Protein AF-A0A432ULZ8-F1 (afdb_monomer_lite)

Foldseek 3Di:
DDPVCLVVQVVLLCVLCVVLVHDQDPVNSVVLCVLCVVDDPVLQNQQLVVQCPDPPRNNDRDDSVSSVVSSVVVQPPVNVVVVVVVVVVVVLVVVCVVPVHDDDDDPDDDDDDDDD

Secondary structure (DSSP, 8-state):
--GGGHHHHHHHHHHHHHHTT----HHHHHHHHHHTTTS-HHHHHHHHHHHHT-TTTTTSPPPHHHHHHHHHHTS-HHHHHHHHHHHHHHHHHHHHHHHS----------------

Sequence (116 aa):
MQKTDVKAFSELLTRVGKLYKRSVDTDIIGMYFRSLSSLSFEEVEKAIDSHMADTDKGQYFPKPADIMRNAQRGKSPIQIQNEQVAHTWLSKKMEEHRTGIPAYSATQINQSGATL

pLDDT: mean 79.57, std 21.4, range [32.62, 98.25]

Structure (mmCIF, N/CA/C/O backbone)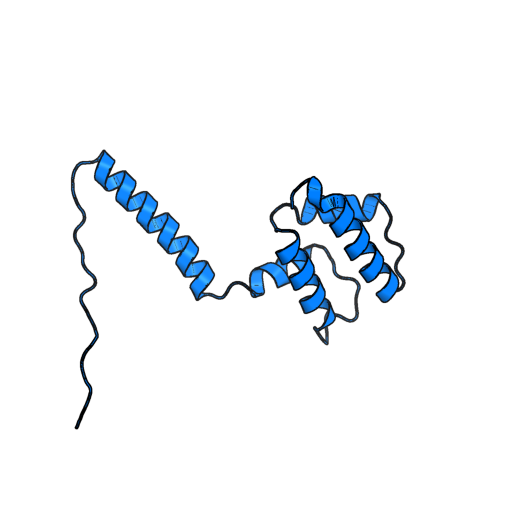:
data_AF-A0A432ULZ8-F1
#
_entry.id   AF-A0A432ULZ8-F1
#
loop_
_atom_site.group_PDB
_atom_site.id
_atom_site.type_symbol
_atom_site.label_atom_id
_atom_site.label_alt_id
_atom_site.label_comp_id
_atom_site.label_asym_id
_atom_site.label_entity_id
_atom_site.label_seq_id
_atom_site.pdbx_PDB_ins_code
_atom_site.Cartn_x
_atom_site.Cartn_y
_atom_site.Cartn_z
_atom_site.occupancy
_atom_site.B_iso_or_equiv
_atom_site.auth_seq_id
_atom_site.auth_comp_id
_atom_site.auth_asym_id
_atom_site.auth_atom_id
_atom_site.pdbx_PDB_model_num
ATOM 1 N N . MET A 1 1 ? -9.131 -1.438 4.359 1.00 93.00 1 MET A N 1
ATOM 2 C CA . MET A 1 1 ? -9.206 -0.087 3.772 1.00 93.00 1 MET A CA 1
ATOM 3 C C . MET A 1 1 ? -10.654 0.188 3.440 1.00 93.00 1 MET A C 1
ATOM 5 O O . MET A 1 1 ? -11.361 -0.739 3.048 1.00 93.00 1 MET A O 1
ATOM 9 N N . GLN A 1 2 ? -11.098 1.430 3.600 1.00 92.94 2 GLN A N 1
ATOM 10 C CA . GLN A 1 2 ? -12.468 1.844 3.318 1.00 92.94 2 GLN A CA 1
ATOM 11 C C . GLN A 1 2 ? -12.605 2.348 1.884 1.00 92.94 2 GLN A C 1
ATOM 13 O O . GLN A 1 2 ? -11.644 2.810 1.279 1.00 92.94 2 GLN A O 1
ATOM 18 N N . LYS A 1 3 ? -13.823 2.316 1.327 1.00 93.06 3 LYS A N 1
ATOM 19 C CA . LYS A 1 3 ? -14.090 2.804 -0.043 1.00 93.06 3 LYS A CA 1
ATOM 20 C C . LYS A 1 3 ? -13.639 4.254 -0.269 1.00 93.06 3 LYS A C 1
ATOM 22 O O . LYS A 1 3 ? -13.261 4.604 -1.382 1.00 93.06 3 LYS A O 1
ATOM 27 N N . THR A 1 4 ? -13.659 5.079 0.775 1.00 96.50 4 THR A N 1
ATOM 28 C CA . THR A 1 4 ? -13.163 6.464 0.760 1.00 96.50 4 THR A CA 1
ATOM 29 C C . THR A 1 4 ? -11.665 6.560 0.467 1.00 96.50 4 THR A C 1
ATOM 31 O O . THR A 1 4 ? -11.217 7.559 -0.087 1.00 96.50 4 THR A O 1
ATOM 34 N N . ASP A 1 5 ? -1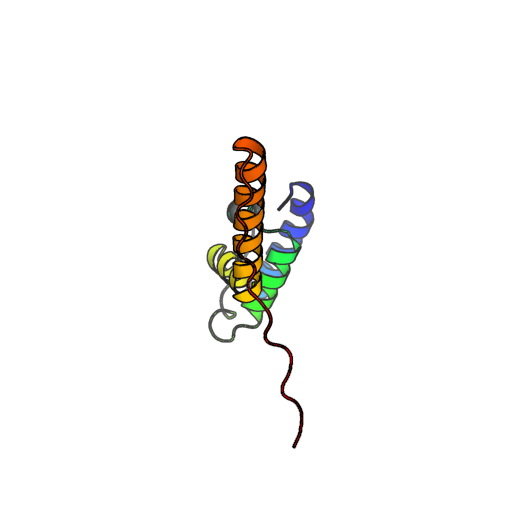0.904 5.505 0.758 1.00 97.56 5 ASP A N 1
ATOM 35 C CA . ASP A 1 5 ? -9.446 5.480 0.632 1.00 97.56 5 ASP A CA 1
ATOM 36 C C . ASP A 1 5 ? -8.990 5.161 -0.800 1.00 97.56 5 ASP A C 1
ATOM 38 O O . ASP A 1 5 ? -7.817 5.320 -1.123 1.00 97.56 5 ASP A O 1
ATOM 42 N N . VAL A 1 6 ? -9.900 4.731 -1.687 1.00 96.56 6 VAL A N 1
ATOM 43 C CA . VAL A 1 6 ? -9.569 4.264 -3.048 1.00 96.56 6 VAL A CA 1
ATOM 44 C C . VAL A 1 6 ? -8.772 5.304 -3.832 1.00 96.56 6 VAL A C 1
ATOM 46 O O . VAL A 1 6 ? -7.799 4.947 -4.497 1.00 96.56 6 VAL A O 1
ATOM 49 N N . LYS A 1 7 ? -9.138 6.589 -3.745 1.00 97.56 7 LYS A N 1
ATOM 50 C CA . LYS A 1 7 ? -8.425 7.665 -4.450 1.00 97.56 7 LYS A CA 1
ATOM 51 C C . LYS A 1 7 ? -6.989 7.810 -3.938 1.00 97.56 7 LYS A C 1
ATOM 53 O O . LYS A 1 7 ? -6.057 7.767 -4.737 1.00 97.56 7 LYS A O 1
ATOM 58 N N . ALA A 1 8 ? -6.817 7.925 -2.621 1.00 97.81 8 ALA A N 1
ATOM 59 C CA . ALA A 1 8 ? -5.503 8.070 -1.994 1.00 97.81 8 ALA A CA 1
ATOM 60 C C . ALA A 1 8 ? -4.613 6.842 -2.252 1.00 97.81 8 ALA A C 1
ATOM 62 O O . ALA A 1 8 ? -3.448 6.977 -2.627 1.00 97.81 8 ALA A O 1
ATOM 63 N N . PHE A 1 9 ? -5.191 5.643 -2.158 1.00 98.06 9 PHE A N 1
ATOM 64 C CA . PHE A 1 9 ? -4.517 4.388 -2.468 1.00 98.06 9 PHE A CA 1
ATOM 65 C C . PHE A 1 9 ? -4.063 4.305 -3.931 1.00 98.06 9 PHE A C 1
ATOM 67 O O . PHE A 1 9 ? -2.920 3.937 -4.204 1.00 98.06 9 PHE A O 1
ATOM 74 N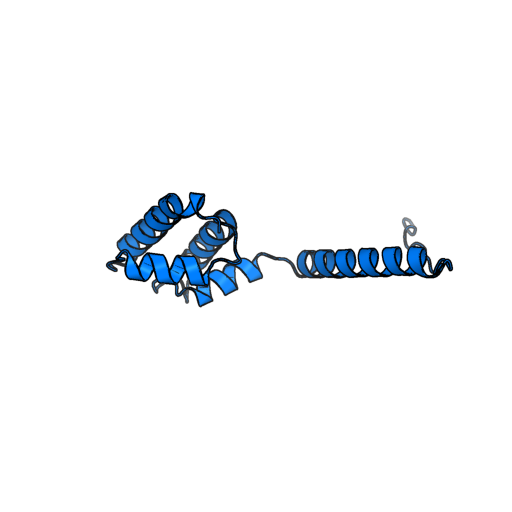 N . SER A 1 10 ? -4.926 4.688 -4.874 1.00 98.00 10 SER A N 1
ATOM 75 C CA . SER A 1 10 ? -4.602 4.691 -6.308 1.00 98.00 10 SER A CA 1
ATOM 76 C C . SER A 1 10 ? -3.430 5.622 -6.616 1.00 98.00 10 SER A C 1
ATOM 78 O O . SER A 1 10 ? -2.514 5.258 -7.356 1.00 98.00 10 SER A O 1
ATOM 80 N N . GLU A 1 11 ? -3.428 6.815 -6.018 1.00 98.25 11 GLU A N 1
ATOM 81 C CA . GLU A 1 11 ? -2.344 7.786 -6.164 1.00 98.25 11 GLU A CA 1
ATOM 82 C C . GLU A 1 11 ? -1.033 7.264 -5.570 1.00 98.25 11 GLU A C 1
ATOM 84 O O . GLU A 1 11 ? 0.010 7.368 -6.218 1.00 98.25 11 GLU A O 1
ATOM 89 N N . LEU A 1 12 ? -1.083 6.665 -4.377 1.00 98.06 12 LEU A N 1
ATOM 90 C CA . LEU A 1 12 ? 0.075 6.050 -3.732 1.00 98.06 12 LEU A CA 1
ATOM 91 C C . LEU A 1 12 ? 0.676 4.950 -4.611 1.00 98.06 12 LEU A C 1
ATOM 93 O O . LEU A 1 12 ? 1.851 5.029 -4.970 1.00 98.06 12 LEU A O 1
ATOM 97 N N . LEU A 1 13 ? -0.127 3.968 -5.028 1.00 98.00 13 LEU A N 1
ATOM 98 C CA . LEU A 1 13 ? 0.366 2.840 -5.820 1.00 98.00 13 LEU A CA 1
ATOM 99 C C . LEU A 1 13 ? 0.905 3.292 -7.184 1.00 98.00 13 LEU A C 1
ATOM 101 O O . LEU A 1 13 ? 1.909 2.763 -7.656 1.00 98.00 13 LEU A O 1
ATOM 105 N N . THR A 1 14 ? 0.304 4.324 -7.783 1.00 98.12 14 THR A N 1
ATOM 106 C CA . THR A 1 14 ? 0.808 4.939 -9.020 1.00 98.12 14 THR A CA 1
ATOM 107 C C . THR A 1 14 ? 2.164 5.618 -8.808 1.00 98.12 14 THR A C 1
ATOM 109 O O . THR A 1 14 ? 3.058 5.472 -9.644 1.00 98.12 14 THR A O 1
ATOM 112 N N . ARG A 1 15 ? 2.358 6.354 -7.701 1.00 97.50 15 ARG A N 1
ATOM 113 C CA . ARG A 1 15 ? 3.658 6.967 -7.364 1.00 97.50 15 ARG A CA 1
ATOM 114 C C . ARG A 1 15 ? 4.739 5.907 -7.167 1.00 97.50 15 ARG A C 1
ATOM 116 O O . ARG A 1 15 ? 5.822 6.041 -7.733 1.00 97.50 15 ARG A O 1
ATOM 123 N N . VAL A 1 16 ? 4.423 4.836 -6.442 1.00 97.38 16 VAL A N 1
ATOM 124 C CA . VAL A 1 16 ? 5.325 3.689 -6.264 1.00 97.38 16 VAL A CA 1
ATOM 125 C C . VAL A 1 16 ? 5.621 3.049 -7.624 1.00 97.38 16 VAL A C 1
ATOM 127 O O . VAL A 1 16 ? 6.776 2.824 -7.964 1.00 97.38 16 VAL A O 1
ATOM 130 N N . GLY A 1 17 ? 4.608 2.846 -8.470 1.00 97.44 17 GLY A N 1
ATOM 131 C CA . GLY A 1 17 ? 4.774 2.308 -9.823 1.00 97.44 17 GLY A CA 1
ATOM 132 C C . GLY A 1 17 ? 5.775 3.105 -10.655 1.00 97.44 17 GLY A C 1
ATOM 133 O O . GLY A 1 17 ? 6.695 2.530 -11.236 1.00 97.44 17 GLY A O 1
ATOM 134 N N . LYS A 1 18 ? 5.667 4.439 -10.630 1.00 97.19 18 LYS A N 1
ATOM 135 C CA . LYS A 1 18 ? 6.611 5.346 -11.301 1.00 97.19 18 LYS A CA 1
ATOM 136 C C . LYS A 1 18 ? 8.045 5.168 -10.804 1.00 97.19 18 LYS A C 1
ATOM 138 O O . LYS A 1 18 ? 8.948 5.091 -11.635 1.00 97.19 18 LYS A O 1
ATOM 143 N N . LEU A 1 19 ? 8.253 5.054 -9.490 1.00 96.25 19 LEU A N 1
ATOM 144 C CA . LEU A 1 19 ? 9.580 4.822 -8.906 1.00 96.25 19 LEU A CA 1
ATOM 145 C C . LEU A 1 19 ? 10.225 3.539 -9.453 1.00 96.25 19 LEU A C 1
ATOM 147 O O . LEU A 1 19 ? 11.389 3.543 -9.845 1.00 96.25 19 LEU A O 1
ATOM 151 N N . TYR A 1 20 ? 9.441 2.466 -9.561 1.00 96.62 20 TYR A N 1
ATOM 152 C CA . TYR A 1 20 ? 9.892 1.173 -10.083 1.00 96.62 20 TYR A CA 1
ATOM 153 C C . TYR A 1 20 ? 9.792 1.040 -11.612 1.00 96.62 20 TYR A C 1
ATOM 155 O O . TYR A 1 20 ? 9.990 -0.055 -12.141 1.00 96.62 20 TYR A O 1
ATOM 163 N N . LYS A 1 21 ? 9.473 2.123 -12.337 1.00 97.06 21 LYS A N 1
ATOM 164 C CA . LYS A 1 21 ? 9.253 2.124 -13.797 1.00 97.06 21 LYS A CA 1
ATOM 165 C C . LYS A 1 21 ? 8.236 1.059 -14.248 1.00 97.06 21 LYS A C 1
ATOM 167 O O . LYS A 1 21 ? 8.400 0.416 -15.284 1.00 97.06 21 LYS A O 1
ATOM 172 N N . ARG A 1 22 ? 7.180 0.858 -13.456 1.00 94.25 22 ARG A N 1
ATOM 173 C CA . ARG A 1 22 ? 6.059 -0.051 -13.725 1.00 94.25 22 ARG A CA 1
ATOM 174 C C . ARG A 1 22 ? 4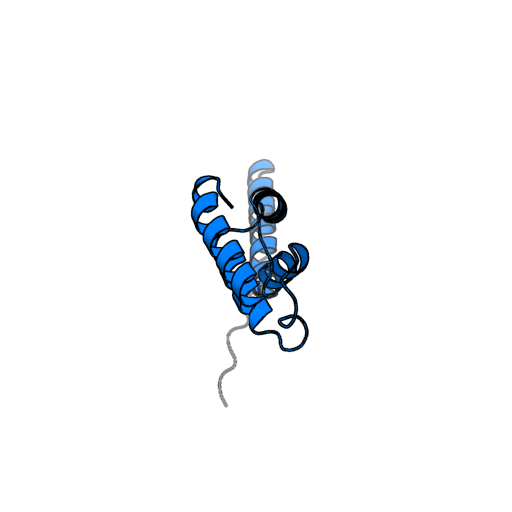.802 0.745 -14.056 1.00 94.25 22 ARG A C 1
ATOM 176 O O . ARG A 1 22 ? 4.470 1.706 -13.365 1.00 94.25 22 ARG A O 1
ATOM 183 N N . SER A 1 23 ? 4.088 0.308 -15.092 1.00 92.56 23 SER A N 1
ATOM 184 C CA . SER A 1 23 ? 2.724 0.776 -15.336 1.00 92.56 23 SER A CA 1
ATOM 185 C C . SER A 1 23 ? 1.792 0.109 -14.330 1.00 92.56 23 SER A C 1
ATOM 187 O O . SER A 1 23 ? 1.827 -1.111 -14.175 1.00 92.56 23 SER A O 1
ATOM 189 N N . VAL A 1 24 ? 0.993 0.914 -13.639 1.00 95.50 24 VAL A N 1
ATOM 190 C CA . VAL A 1 24 ? -0.028 0.446 -12.703 1.00 95.50 24 VAL A CA 1
ATOM 191 C C . VAL A 1 24 ? -1.355 0.978 -13.227 1.00 95.50 24 VAL A C 1
ATOM 193 O O . VAL A 1 24 ? -1.592 2.184 -13.195 1.00 95.50 24 VAL A O 1
ATOM 196 N N . ASP A 1 25 ? -2.180 0.086 -13.761 1.00 96.25 25 ASP A N 1
ATOM 197 C CA . ASP A 1 25 ? -3.512 0.413 -14.265 1.00 96.25 25 ASP A CA 1
ATOM 198 C C . ASP A 1 25 ? -4.594 0.198 -13.193 1.00 96.25 25 ASP A C 1
ATOM 200 O O . ASP A 1 25 ? -4.331 -0.227 -12.061 1.00 96.25 25 ASP A O 1
ATOM 204 N N . THR A 1 26 ? -5.836 0.518 -13.550 1.00 96.06 26 THR A N 1
ATOM 205 C CA . THR A 1 26 ? -7.003 0.379 -12.672 1.00 96.06 26 THR A CA 1
ATOM 206 C C . THR A 1 26 ? -7.241 -1.054 -12.206 1.00 96.06 26 THR A C 1
ATOM 208 O O . THR A 1 26 ? -7.719 -1.251 -11.086 1.00 96.06 26 THR A O 1
ATOM 211 N N . ASP A 1 27 ? -6.882 -2.050 -13.014 1.00 97.31 27 ASP A N 1
ATOM 212 C CA . ASP A 1 27 ? -7.104 -3.456 -12.687 1.00 97.31 27 ASP A CA 1
ATOM 213 C C . ASP A 1 27 ? -6.112 -3.913 -11.617 1.00 97.31 27 ASP A C 1
ATOM 215 O O . ASP A 1 27 ? -6.520 -4.478 -10.593 1.00 97.31 27 ASP A O 1
ATOM 219 N N . ILE A 1 28 ? -4.827 -3.575 -11.781 1.00 97.06 28 ILE A N 1
ATOM 220 C CA . ILE A 1 28 ? -3.782 -3.826 -10.779 1.00 97.06 28 ILE A CA 1
ATOM 221 C C . ILE A 1 28 ? -4.125 -3.110 -9.467 1.00 97.06 28 ILE A C 1
ATOM 223 O O . ILE A 1 28 ? -4.078 -3.729 -8.399 1.00 97.06 28 ILE A O 1
ATOM 227 N N . ILE A 1 29 ? -4.532 -1.838 -9.528 1.00 97.94 29 ILE A N 1
ATOM 228 C CA . ILE A 1 29 ? -4.963 -1.076 -8.344 1.00 97.94 29 ILE A CA 1
ATOM 229 C C . ILE A 1 29 ? -6.112 -1.795 -7.634 1.00 97.94 29 ILE A C 1
ATOM 231 O O . ILE A 1 29 ? -6.056 -2.003 -6.420 1.00 97.94 29 ILE A O 1
ATOM 235 N N . GLY A 1 30 ? -7.133 -2.224 -8.379 1.00 97.62 30 GLY A N 1
ATOM 236 C CA . GLY A 1 30 ? -8.278 -2.936 -7.822 1.00 97.62 30 GLY A CA 1
ATOM 237 C C . GLY A 1 30 ? -7.885 -4.257 -7.154 1.00 97.62 30 GLY A C 1
ATOM 238 O O . GLY A 1 30 ? -8.395 -4.579 -6.078 1.00 97.62 30 GLY A O 1
ATOM 239 N N . MET A 1 31 ? -6.963 -5.018 -7.754 1.00 97.81 31 MET A N 1
ATOM 240 C CA . MET A 1 31 ? -6.447 -6.264 -7.173 1.00 97.81 31 MET A CA 1
ATOM 241 C C . MET A 1 31 ? -5.704 -6.019 -5.859 1.00 97.81 31 MET A C 1
ATOM 243 O O . MET A 1 31 ? -5.960 -6.726 -4.878 1.00 97.81 31 MET A O 1
ATOM 247 N N . TYR A 1 32 ? -4.834 -5.008 -5.803 1.00 98.00 32 TYR A N 1
ATOM 248 C CA . TYR A 1 32 ? -4.142 -4.650 -4.566 1.00 98.00 32 TYR A CA 1
ATOM 249 C C . TYR A 1 32 ? -5.125 -4.182 -3.491 1.00 98.00 32 TYR A C 1
ATOM 251 O O . TYR A 1 32 ? -5.073 -4.674 -2.366 1.00 98.00 32 TYR A O 1
ATOM 259 N N . PHE A 1 33 ? -6.055 -3.288 -3.836 1.00 97.62 33 PHE A N 1
ATOM 260 C CA . PHE A 1 33 ? -7.009 -2.728 -2.881 1.00 97.62 33 PHE A CA 1
ATOM 261 C C . PHE A 1 33 ? -7.868 -3.816 -2.218 1.00 97.62 33 PHE A C 1
ATOM 263 O O . PHE A 1 33 ? -8.060 -3.806 -1.003 1.00 97.62 33 PHE A O 1
ATOM 270 N N . ARG A 1 34 ? -8.333 -4.807 -2.996 1.00 96.56 34 ARG A N 1
ATOM 271 C CA . ARG A 1 34 ? -9.060 -5.973 -2.461 1.00 96.56 34 ARG A CA 1
ATOM 272 C C . ARG A 1 34 ? -8.177 -6.849 -1.572 1.00 96.56 34 ARG A C 1
ATOM 274 O O . ARG A 1 34 ? -8.609 -7.242 -0.491 1.00 96.56 34 ARG A O 1
ATOM 281 N N . SER A 1 35 ? -6.951 -7.131 -2.009 1.00 97.00 35 SER A N 1
ATOM 282 C CA . SER A 1 35 ? -6.014 -7.996 -1.275 1.00 97.00 35 SER A CA 1
ATOM 283 C C . SER A 1 35 ? -5.593 -7.400 0.072 1.00 97.00 35 SER A C 1
ATOM 285 O O . SER A 1 35 ? -5.367 -8.131 1.028 1.00 97.00 35 SER A O 1
ATOM 287 N N . LEU A 1 36 ? -5.529 -6.071 0.160 1.00 96.94 36 LEU A N 1
ATOM 288 C CA . LEU A 1 36 ? -5.127 -5.314 1.349 1.00 96.94 36 LEU A CA 1
ATOM 289 C C . LEU A 1 36 ? -6.329 -4.787 2.155 1.00 96.94 36 LEU A C 1
ATOM 291 O O . LEU A 1 36 ? -6.191 -3.898 2.995 1.00 96.94 36 LEU A O 1
ATOM 295 N N . SER A 1 37 ? -7.528 -5.315 1.905 1.00 94.56 37 SER A N 1
ATOM 296 C CA . SER A 1 37 ? -8.776 -4.825 2.504 1.00 94.56 37 SER A CA 1
ATOM 297 C C . SER A 1 37 ? -8.828 -4.941 4.033 1.00 94.56 37 SER A C 1
ATOM 299 O O . SER A 1 37 ? -9.540 -4.156 4.658 1.00 94.56 37 SER A O 1
ATOM 301 N N . SER A 1 38 ? -8.043 -5.836 4.637 1.00 93.81 38 SER A N 1
ATOM 302 C CA . SER A 1 38 ? -7.931 -6.004 6.092 1.00 93.81 38 SER A CA 1
ATOM 303 C C . SER A 1 38 ? -7.077 -4.946 6.801 1.00 93.81 38 SER A C 1
ATOM 305 O O . SER A 1 38 ? -7.109 -4.890 8.026 1.00 93.81 38 SER A O 1
ATOM 307 N N . LEU A 1 39 ? -6.330 -4.120 6.064 1.00 95.56 39 LEU A N 1
ATOM 308 C CA . LEU A 1 39 ? -5.436 -3.094 6.613 1.00 95.56 39 LEU A CA 1
ATOM 309 C C . LEU A 1 39 ? -6.056 -1.697 6.510 1.00 95.56 39 LEU A C 1
ATOM 311 O O . LEU A 1 39 ? -6.828 -1.437 5.587 1.00 95.56 39 LEU A O 1
ATOM 315 N N . SER A 1 40 ? -5.719 -0.766 7.396 1.00 96.25 40 SER A N 1
ATOM 316 C CA . SER A 1 40 ? -6.017 0.659 7.196 1.00 96.25 40 SER A CA 1
ATOM 317 C C . SER A 1 40 ? -5.150 1.251 6.072 1.00 96.25 40 SER A C 1
ATOM 319 O O . SER A 1 40 ? -4.131 0.676 5.688 1.00 96.25 40 SER A O 1
ATOM 321 N N . PHE A 1 41 ? -5.545 2.401 5.513 1.00 96.94 41 PHE A N 1
ATOM 322 C CA . PHE A 1 41 ? -4.713 3.083 4.513 1.00 96.94 41 PHE A CA 1
ATOM 323 C C . PHE A 1 41 ? -3.336 3.467 5.086 1.00 96.94 41 PHE A C 1
ATOM 325 O O . PHE A 1 41 ? -2.320 3.254 4.431 1.00 96.94 41 PHE A O 1
ATOM 332 N N . GLU A 1 42 ? -3.298 3.928 6.339 1.00 96.00 42 GLU A N 1
ATOM 333 C CA . GLU A 1 42 ? -2.063 4.265 7.061 1.00 96.00 42 GLU A CA 1
ATOM 334 C C . GLU A 1 42 ? -1.151 3.040 7.266 1.00 96.00 42 GLU A C 1
ATOM 336 O O . GLU A 1 42 ? 0.060 3.122 7.063 1.00 96.00 42 GLU A O 1
ATOM 341 N N . GLU A 1 43 ? -1.720 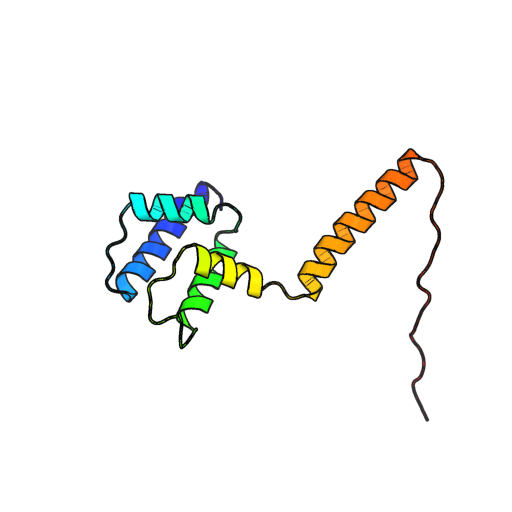1.873 7.603 1.00 96.06 43 GLU A N 1
ATOM 342 C CA . GLU A 1 43 ? -0.959 0.620 7.715 1.00 96.06 43 GLU A CA 1
ATOM 343 C C . GLU A 1 43 ? -0.319 0.229 6.373 1.00 96.06 43 GLU A C 1
ATOM 345 O O . GLU A 1 43 ? 0.816 -0.248 6.345 1.00 96.06 43 GLU A O 1
ATOM 350 N N . VAL A 1 44 ? -1.027 0.446 5.260 1.00 97.31 44 VAL A N 1
ATOM 351 C CA . VAL A 1 44 ? -0.525 0.168 3.907 1.00 97.31 44 VAL A CA 1
ATOM 352 C C . VAL A 1 44 ? 0.587 1.135 3.510 1.00 97.31 44 VAL A C 1
ATOM 354 O O . VAL A 1 44 ? 1.613 0.685 3.000 1.00 97.31 44 VAL A O 1
ATOM 357 N N . GLU A 1 45 ? 0.414 2.435 3.753 1.00 97.00 45 GLU A N 1
ATOM 358 C CA . GLU A 1 45 ? 1.421 3.458 3.450 1.00 97.00 45 GLU A CA 1
ATOM 359 C C . GLU A 1 45 ? 2.732 3.172 4.193 1.00 97.00 45 GLU A C 1
ATOM 361 O O . GLU A 1 45 ? 3.776 2.976 3.567 1.00 97.00 45 GLU A O 1
ATOM 366 N N . LYS A 1 46 ? 2.657 2.964 5.511 1.00 96.31 46 LYS A N 1
ATOM 367 C CA . LYS A 1 46 ? 3.820 2.615 6.337 1.00 96.31 46 LYS A CA 1
ATOM 368 C C . LYS A 1 46 ? 4.494 1.308 5.906 1.00 96.31 46 LYS A C 1
ATOM 370 O O . LYS A 1 46 ? 5.720 1.175 5.981 1.00 96.31 46 LYS A O 1
ATOM 375 N N . ALA A 1 47 ? 3.713 0.316 5.481 1.00 96.25 47 ALA A N 1
ATOM 376 C CA . ALA A 1 47 ? 4.244 -0.962 5.014 1.00 96.25 47 ALA A CA 1
ATOM 377 C C . ALA A 1 47 ? 4.979 -0.844 3.670 1.00 96.25 47 ALA A C 1
ATOM 379 O O . ALA A 1 47 ? 5.985 -1.532 3.470 1.00 96.25 47 ALA A O 1
ATOM 380 N N . ILE A 1 48 ? 4.506 0.030 2.774 1.00 96.81 48 ILE A N 1
ATOM 381 C CA . ILE A 1 48 ? 5.182 0.361 1.514 1.00 96.81 48 ILE A CA 1
ATOM 382 C C . ILE A 1 48 ? 6.491 1.105 1.792 1.00 96.81 48 ILE A C 1
ATOM 384 O O . ILE A 1 48 ? 7.522 0.707 1.253 1.00 96.81 48 ILE A O 1
ATOM 388 N N . ASP A 1 49 ? 6.487 2.100 2.680 1.00 95.44 49 ASP A N 1
ATOM 389 C CA . ASP A 1 49 ? 7.709 2.826 3.059 1.00 95.44 49 ASP A CA 1
ATOM 390 C C . ASP A 1 49 ? 8.760 1.881 3.655 1.00 95.44 49 ASP A C 1
ATOM 392 O O . ASP A 1 49 ? 9.935 1.911 3.288 1.00 95.44 49 ASP A O 1
ATOM 396 N N . SER A 1 50 ? 8.317 0.964 4.520 1.00 94.75 50 SER A N 1
ATOM 397 C CA . SER A 1 50 ? 9.183 -0.064 5.107 1.00 94.75 50 SER A CA 1
ATOM 398 C C . SER A 1 50 ? 9.748 -1.019 4.051 1.00 94.75 50 SER A C 1
ATOM 400 O O . SER A 1 50 ? 10.902 -1.425 4.152 1.00 94.75 50 SER A O 1
ATOM 402 N N . HIS A 1 51 ? 8.958 -1.378 3.029 1.00 95.25 51 HIS A N 1
ATOM 403 C CA . HIS A 1 51 ? 9.428 -2.198 1.906 1.00 95.25 51 HIS A CA 1
ATOM 404 C C . HIS A 1 51 ? 10.498 -1.471 1.095 1.00 95.25 51 HIS A C 1
ATOM 406 O O . HIS A 1 51 ? 11.511 -2.066 0.750 1.00 95.25 51 HIS A O 1
ATOM 412 N N . MET A 1 52 ? 10.295 -0.185 0.809 1.00 94.38 52 MET A N 1
ATOM 413 C CA . MET A 1 52 ? 11.241 0.624 0.039 1.00 94.38 52 MET A CA 1
ATOM 414 C C . MET A 1 52 ? 12.579 0.832 0.763 1.00 94.38 52 MET A C 1
ATOM 416 O O . MET A 1 52 ? 13.605 0.986 0.106 1.00 94.38 52 MET A O 1
ATOM 420 N N . ALA A 1 53 ? 12.578 0.810 2.097 1.00 93.06 53 ALA A N 1
ATOM 421 C CA . ALA A 1 53 ? 13.787 0.893 2.914 1.00 93.06 53 ALA A CA 1
ATOM 422 C C . ALA A 1 53 ? 14.544 -0.447 3.061 1.00 93.06 53 ALA A C 1
ATOM 424 O O . ALA A 1 53 ? 15.674 -0.458 3.549 1.00 93.06 53 ALA A O 1
ATOM 425 N N . ASP A 1 54 ? 13.947 -1.576 2.663 1.00 91.88 54 ASP A N 1
ATOM 426 C CA . ASP A 1 54 ? 14.578 -2.899 2.733 1.00 91.88 54 ASP A CA 1
ATOM 427 C C . ASP A 1 54 ? 15.629 -3.047 1.617 1.00 91.88 54 ASP A C 1
ATOM 429 O O . ASP A 1 54 ? 15.308 -2.995 0.430 1.00 91.88 54 ASP A O 1
ATOM 433 N N . THR A 1 55 ? 16.897 -3.248 1.982 1.00 88.88 55 THR A N 1
ATOM 434 C CA . THR A 1 55 ? 18.016 -3.311 1.025 1.00 88.88 55 THR A CA 1
ATOM 435 C C . THR A 1 55 ? 18.009 -4.554 0.134 1.00 88.88 55 THR A C 1
ATOM 437 O O . THR A 1 55 ? 18.659 -4.548 -0.909 1.00 88.88 55 THR A O 1
ATOM 440 N N . ASP A 1 56 ? 17.275 -5.606 0.504 1.00 89.62 56 ASP A N 1
ATOM 441 C CA . ASP A 1 56 ? 17.132 -6.827 -0.295 1.00 89.62 56 ASP A CA 1
ATOM 442 C C . ASP A 1 56 ? 15.811 -6.819 -1.076 1.00 89.62 56 ASP A C 1
ATOM 444 O O . ASP A 1 56 ? 15.786 -7.011 -2.294 1.00 89.62 56 ASP A O 1
ATOM 448 N N . LYS A 1 57 ? 14.685 -6.565 -0.401 1.00 90.19 57 LYS A N 1
ATOM 449 C CA . LYS A 1 57 ? 13.349 -6.640 -1.023 1.00 90.19 57 LYS A CA 1
ATOM 450 C C . LYS A 1 57 ? 12.923 -5.353 -1.719 1.00 90.19 57 LYS A C 1
ATOM 452 O O . LYS A 1 57 ? 12.198 -5.425 -2.714 1.00 90.19 57 LYS A O 1
ATOM 457 N N . GLY A 1 58 ? 13.418 -4.206 -1.264 1.00 92.69 58 GLY A N 1
ATOM 458 C CA . GLY A 1 58 ? 13.065 -2.883 -1.774 1.00 92.69 58 GLY A CA 1
ATOM 459 C C . GLY A 1 58 ? 13.530 -2.608 -3.201 1.00 92.69 58 GLY A C 1
ATOM 460 O O . GLY A 1 58 ? 13.046 -1.665 -3.817 1.00 92.69 58 GLY A O 1
ATOM 461 N N . GLN A 1 59 ? 14.394 -3.445 -3.784 1.00 94.69 59 GLN A N 1
ATOM 462 C CA . GLN A 1 59 ? 14.778 -3.338 -5.199 1.00 94.69 59 GLN A CA 1
ATOM 463 C C . GLN A 1 59 ? 13.637 -3.709 -6.171 1.00 94.69 59 GLN A C 1
ATOM 465 O O . GLN A 1 59 ? 13.677 -3.341 -7.346 1.00 94.69 59 GLN A O 1
ATOM 470 N N . TYR A 1 60 ? 12.608 -4.421 -5.695 1.00 95.56 60 TYR A N 1
ATOM 471 C CA . TYR A 1 60 ? 11.468 -4.859 -6.502 1.00 95.56 60 TYR A CA 1
ATOM 472 C C . TYR A 1 60 ? 10.187 -4.126 -6.112 1.00 95.56 60 TYR A C 1
ATOM 474 O O . TYR A 1 60 ? 9.968 -3.807 -4.944 1.00 95.56 60 TYR A O 1
ATOM 482 N N . PHE A 1 61 ? 9.298 -3.931 -7.091 1.00 96.81 61 PHE A N 1
ATOM 483 C CA . PHE A 1 61 ? 7.955 -3.415 -6.835 1.00 96.81 61 PHE A CA 1
ATOM 484 C C . PHE A 1 61 ? 7.228 -4.330 -5.829 1.00 96.81 61 PHE A C 1
ATOM 486 O O . PHE A 1 61 ? 7.201 -5.548 -6.049 1.00 96.81 61 PHE A O 1
ATOM 493 N N . PRO A 1 62 ? 6.657 -3.786 -4.739 1.00 96.50 62 PRO A N 1
ATOM 494 C CA . PRO A 1 62 ? 6.106 -4.595 -3.657 1.00 96.50 62 PRO A CA 1
ATOM 495 C C . PRO A 1 62 ? 4.911 -5.417 -4.130 1.00 96.50 62 PRO A C 1
ATOM 497 O O . PRO A 1 62 ? 3.975 -4.875 -4.723 1.00 96.50 62 PRO A O 1
ATOM 500 N N . LYS A 1 63 ? 4.888 -6.719 -3.827 1.00 96.75 63 LYS A N 1
ATOM 501 C CA . LYS A 1 63 ? 3.684 -7.547 -4.003 1.00 96.75 63 LYS A CA 1
ATOM 502 C C . LYS A 1 63 ? 2.706 -7.266 -2.854 1.00 96.75 63 LYS A C 1
ATOM 504 O O . LYS A 1 63 ? 3.148 -6.890 -1.767 1.00 96.75 63 LYS A O 1
ATOM 509 N N . PRO A 1 64 ? 1.394 -7.535 -3.008 1.00 96.69 64 PRO A N 1
ATOM 510 C CA . PRO A 1 64 ? 0.444 -7.372 -1.904 1.00 96.69 64 PRO A CA 1
ATOM 511 C C . PRO A 1 64 ? 0.851 -8.157 -0.646 1.00 96.69 64 PRO A C 1
ATOM 513 O O . PRO A 1 64 ? 0.731 -7.654 0.466 1.00 96.69 64 PRO A O 1
ATOM 516 N N . ALA A 1 65 ? 1.413 -9.358 -0.817 1.00 95.56 65 ALA A N 1
ATOM 517 C CA . ALA A 1 65 ? 1.899 -10.180 0.290 1.00 95.56 65 ALA A CA 1
ATOM 518 C C . ALA A 1 65 ? 3.068 -9.537 1.064 1.00 95.56 65 ALA A C 1
ATOM 520 O O . ALA A 1 65 ? 3.133 -9.674 2.285 1.00 95.56 65 ALA A O 1
ATOM 521 N N . ASP A 1 66 ? 3.961 -8.812 0.381 1.00 94.69 66 ASP A N 1
ATOM 522 C CA . ASP A 1 66 ? 5.083 -8.117 1.024 1.00 94.69 66 ASP A CA 1
ATOM 523 C C . ASP A 1 66 ? 4.566 -6.973 1.910 1.00 94.69 66 ASP A C 1
ATOM 525 O O . ASP A 1 66 ? 4.977 -6.834 3.063 1.00 94.69 66 ASP A O 1
ATOM 529 N N . ILE A 1 67 ? 3.577 -6.224 1.406 1.00 96.31 67 ILE A N 1
ATOM 530 C CA . ILE A 1 67 ? 2.895 -5.149 2.141 1.00 96.31 67 ILE A CA 1
ATOM 531 C C . ILE A 1 67 ? 2.187 -5.722 3.377 1.00 96.31 67 ILE A C 1
ATOM 533 O O . ILE A 1 67 ? 2.384 -5.224 4.483 1.00 96.31 67 ILE A O 1
ATOM 537 N N . MET A 1 68 ? 1.422 -6.812 3.225 1.00 94.69 68 MET A N 1
ATOM 538 C CA . MET A 1 68 ? 0.763 -7.478 4.359 1.00 94.69 68 MET A CA 1
ATOM 539 C C . MET A 1 68 ? 1.765 -7.918 5.428 1.00 94.69 68 MET A C 1
ATOM 541 O O . MET A 1 68 ? 1.550 -7.691 6.619 1.00 94.69 68 MET A O 1
ATOM 545 N N . ARG A 1 69 ? 2.880 -8.524 5.009 1.00 91.50 69 ARG A N 1
ATOM 546 C CA . ARG A 1 69 ? 3.937 -8.974 5.915 1.00 91.50 69 ARG A CA 1
ATOM 547 C C . ARG A 1 69 ? 4.575 -7.807 6.667 1.00 91.50 69 ARG A C 1
ATOM 549 O O . ARG A 1 69 ? 4.803 -7.920 7.870 1.00 91.50 69 ARG A O 1
ATOM 556 N N . ASN A 1 70 ? 4.861 -6.698 5.992 1.00 91.88 70 ASN A N 1
ATOM 557 C CA . ASN A 1 70 ? 5.474 -5.528 6.623 1.00 91.88 70 ASN A CA 1
ATOM 558 C C . ASN A 1 70 ? 4.509 -4.811 7.578 1.00 91.88 70 ASN A C 1
ATOM 560 O O . ASN A 1 70 ? 4.928 -4.421 8.667 1.00 91.88 70 ASN A O 1
ATOM 564 N N . ALA A 1 71 ? 3.217 -4.737 7.241 1.00 91.38 71 ALA A N 1
ATOM 565 C CA . ALA A 1 71 ? 2.188 -4.203 8.137 1.00 91.38 71 ALA A CA 1
ATOM 566 C C . ALA A 1 71 ? 2.076 -5.014 9.443 1.00 91.38 71 ALA A C 1
ATOM 568 O O . ALA A 1 71 ? 1.927 -4.450 10.525 1.00 91.38 71 ALA A O 1
ATOM 569 N N . GLN A 1 72 ? 2.204 -6.342 9.366 1.00 85.00 72 GLN A N 1
ATOM 570 C CA . GLN A 1 72 ? 2.155 -7.223 10.539 1.00 85.00 72 GLN A CA 1
ATOM 571 C C . GLN A 1 72 ? 3.433 -7.165 11.383 1.00 85.00 72 GLN A C 1
ATOM 573 O O . GLN A 1 72 ? 3.359 -7.226 12.606 1.00 85.00 72 GLN A O 1
ATOM 578 N N . ARG A 1 73 ? 4.606 -7.010 10.756 1.00 76.25 73 ARG A N 1
ATOM 579 C CA . ARG A 1 73 ? 5.902 -6.917 11.455 1.00 76.25 73 ARG A CA 1
ATOM 580 C C . ARG A 1 73 ? 6.027 -5.693 12.362 1.00 76.25 73 ARG A C 1
ATOM 582 O O . ARG A 1 73 ? 6.753 -5.752 13.348 1.00 76.25 73 ARG A O 1
ATOM 589 N N . GLY A 1 74 ? 5.332 -4.604 12.036 1.00 62.88 74 GLY A N 1
ATOM 590 C CA . GLY A 1 74 ? 5.272 -3.405 12.874 1.00 62.88 74 GLY A CA 1
ATOM 591 C C . GLY A 1 74 ? 4.469 -3.580 14.168 1.00 62.88 74 GLY A C 1
ATOM 592 O O . GLY A 1 74 ? 4.543 -2.704 15.029 1.00 62.88 74 GLY A O 1
ATOM 593 N N . LYS A 1 75 ? 3.724 -4.686 14.318 1.00 59.78 75 LYS A N 1
ATOM 594 C CA . LYS A 1 75 ? 3.008 -5.037 15.549 1.00 59.78 75 LYS A CA 1
ATOM 595 C C . LYS A 1 75 ? 3.985 -5.778 16.459 1.00 59.78 75 LYS A C 1
ATOM 597 O O . LYS A 1 75 ? 4.408 -6.891 16.152 1.00 59.78 75 LYS A O 1
ATOM 602 N N . SER A 1 76 ? 4.401 -5.145 17.554 1.00 51.47 76 SER A N 1
ATOM 603 C CA . SER A 1 76 ? 5.317 -5.783 18.502 1.00 51.47 76 SER A CA 1
ATOM 604 C C . SER A 1 76 ? 4.668 -7.043 19.100 1.00 51.47 76 SER A C 1
ATOM 606 O O . SER A 1 76 ? 3.442 -7.085 19.237 1.00 51.47 76 SER A O 1
ATOM 608 N N . PRO A 1 77 ? 5.447 -8.064 19.514 1.00 53.75 77 PRO A N 1
ATOM 609 C CA . PRO A 1 77 ? 4.897 -9.233 20.204 1.00 53.75 77 PRO A CA 1
ATOM 610 C C . PRO A 1 77 ? 4.026 -8.844 21.404 1.00 53.75 77 PRO A C 1
ATOM 612 O O . PRO A 1 77 ? 3.021 -9.488 21.667 1.00 53.75 77 PRO A O 1
ATOM 615 N N . ILE A 1 78 ? 4.362 -7.734 22.070 1.00 56.50 78 ILE A N 1
ATOM 616 C CA . ILE A 1 78 ? 3.600 -7.161 23.184 1.00 56.50 78 ILE A CA 1
ATOM 617 C C . ILE A 1 78 ? 2.235 -6.628 22.718 1.00 56.50 78 ILE A C 1
ATOM 619 O O . ILE A 1 78 ? 1.247 -6.805 23.418 1.00 56.50 78 ILE A O 1
ATOM 623 N N . GLN A 1 79 ? 2.139 -6.010 21.538 1.00 54.44 79 GLN A N 1
ATOM 624 C CA . GLN A 1 79 ? 0.865 -5.537 20.978 1.00 54.44 79 GLN A CA 1
ATOM 625 C C . GLN A 1 79 ? -0.033 -6.699 20.544 1.00 54.44 79 GLN A C 1
ATOM 627 O O . GLN A 1 79 ? -1.210 -6.713 20.894 1.00 54.44 79 GLN A O 1
ATOM 632 N N . ILE A 1 80 ? 0.533 -7.707 19.870 1.00 59.41 80 ILE A N 1
ATOM 633 C CA . ILE A 1 80 ? -0.204 -8.922 19.486 1.00 59.41 80 ILE A CA 1
ATOM 634 C C . ILE A 1 80 ? -0.694 -9.664 20.742 1.00 59.41 80 ILE A C 1
ATOM 636 O O . ILE A 1 80 ? -1.855 -10.067 20.810 1.00 59.41 80 ILE A O 1
ATOM 640 N N . GLN A 1 81 ? 0.153 -9.774 21.773 1.00 57.75 81 GLN A N 1
ATOM 641 C CA . GLN A 1 81 ? -0.213 -10.358 23.064 1.00 57.75 81 GLN A CA 1
ATOM 642 C C . GLN A 1 81 ? -1.304 -9.534 23.769 1.00 57.75 81 GLN A C 1
ATOM 644 O O . GLN A 1 81 ? -2.247 -10.118 24.296 1.00 57.75 81 GLN A O 1
ATOM 649 N N . ASN A 1 82 ? -1.220 -8.198 23.756 1.00 56.41 82 ASN A N 1
ATOM 650 C CA . ASN A 1 82 ? -2.204 -7.308 24.384 1.00 56.41 82 ASN A CA 1
ATOM 651 C C . ASN A 1 82 ? -3.585 -7.378 23.719 1.00 56.41 82 ASN A C 1
ATOM 653 O O . ASN A 1 82 ? -4.599 -7.365 24.414 1.00 56.41 82 ASN A O 1
ATOM 657 N N . GLU A 1 83 ? -3.652 -7.497 22.396 1.00 58.66 83 GLU A N 1
ATOM 658 C CA . GLU A 1 83 ? -4.925 -7.688 21.693 1.00 58.66 83 GLU A CA 1
ATOM 659 C C . GLU A 1 83 ? -5.541 -9.054 22.045 1.00 58.66 83 GLU A C 1
ATOM 661 O O . GLU A 1 83 ? -6.714 -9.144 22.411 1.00 58.66 83 GLU A O 1
ATOM 666 N N . GLN A 1 84 ? -4.736 -10.121 22.053 1.00 61.03 84 GLN A N 1
ATOM 667 C CA . GLN A 1 84 ? -5.191 -11.469 22.412 1.00 61.03 84 GLN A CA 1
ATOM 668 C C . GLN A 1 84 ? -5.633 -11.585 23.878 1.00 61.03 84 GLN A C 1
ATOM 670 O O . GLN A 1 84 ? -6.672 -12.192 24.167 1.00 61.03 84 GLN A O 1
ATOM 675 N N . VAL A 1 85 ? -4.888 -10.989 24.819 1.00 62.03 85 VAL A N 1
ATOM 676 C CA . VAL A 1 85 ? -5.285 -11.012 26.231 1.00 62.03 85 VAL A CA 1
ATOM 677 C C . VAL A 1 85 ? -6.552 -10.195 26.446 1.00 62.03 85 VAL A C 1
ATOM 679 O O . VAL A 1 85 ? -7.424 -10.661 27.170 1.00 62.03 85 VAL A O 1
ATOM 682 N N . ALA A 1 86 ? -6.732 -9.050 25.776 1.00 60.41 86 ALA A N 1
ATOM 683 C CA . ALA A 1 86 ? -7.950 -8.248 25.892 1.00 60.41 86 ALA A CA 1
ATOM 684 C C . ALA A 1 86 ? -9.198 -9.042 25.469 1.00 60.41 86 ALA A C 1
ATOM 686 O O . ALA A 1 86 ? -10.184 -9.077 26.208 1.00 60.41 86 ALA A O 1
ATOM 687 N N . HIS A 1 87 ? -9.131 -9.760 24.343 1.00 56.16 87 HIS A N 1
ATOM 688 C CA . HIS A 1 87 ? -10.204 -10.658 23.905 1.00 56.16 87 HIS A CA 1
ATOM 689 C C . HIS A 1 87 ? -10.462 -11.812 24.891 1.00 56.16 87 HIS A C 1
ATOM 691 O O . HIS A 1 87 ? -11.616 -12.191 25.116 1.00 56.16 87 HIS A O 1
ATOM 697 N N . THR A 1 88 ? -9.410 -12.333 25.527 1.00 66.38 88 THR A N 1
ATOM 698 C CA . THR A 1 88 ? -9.517 -13.395 26.542 1.00 66.38 88 THR A CA 1
ATOM 699 C C . THR A 1 88 ? -10.178 -12.885 27.829 1.00 66.38 88 THR A C 1
ATOM 701 O O . THR A 1 88 ? -11.100 -13.520 28.343 1.00 66.38 88 THR A O 1
ATOM 704 N N . TRP A 1 89 ? -9.775 -11.708 28.320 1.00 61.41 89 TRP A N 1
ATOM 705 C CA . TRP A 1 89 ? -10.351 -11.066 29.506 1.00 61.41 89 TRP A CA 1
ATOM 706 C C . TRP A 1 89 ? -11.831 -10.724 29.312 1.00 61.41 89 TRP A C 1
ATOM 708 O O . TRP A 1 89 ? -12.640 -10.992 30.198 1.00 61.41 89 TRP A O 1
ATOM 718 N N . LEU A 1 90 ? -12.201 -10.180 28.148 1.00 62.12 90 LEU A N 1
ATOM 719 C CA . LEU A 1 90 ? -13.592 -9.865 27.804 1.00 62.12 90 LEU A CA 1
ATOM 720 C C . LEU A 1 90 ? -14.471 -11.118 27.779 1.00 62.12 90 LEU A C 1
ATOM 722 O O . LEU A 1 90 ? -15.544 -11.121 28.376 1.00 62.12 90 LEU A O 1
ATOM 726 N N . SER A 1 91 ? -13.997 -12.193 27.147 1.00 65.31 91 SER A N 1
ATOM 727 C CA . SER A 1 91 ? -14.737 -13.459 27.065 1.00 65.31 91 SER A CA 1
ATOM 728 C C . SER A 1 91 ? -14.951 -14.079 28.447 1.00 65.31 91 SER A C 1
ATOM 730 O O . SER A 1 91 ? -16.059 -14.495 28.776 1.00 65.31 91 SER A O 1
ATOM 732 N N . LYS A 1 92 ? -13.912 -14.073 29.292 1.00 62.94 92 LYS A N 1
ATOM 733 C CA . LYS A 1 92 ? -13.990 -14.593 30.662 1.00 62.94 92 LYS A CA 1
ATOM 734 C C . LYS A 1 92 ? -14.940 -13.769 31.539 1.00 62.94 92 LYS A C 1
ATOM 736 O O . LYS A 1 92 ? -15.789 -14.339 32.212 1.00 62.94 92 LYS A O 1
ATOM 741 N N . LYS A 1 93 ? -14.867 -12.436 31.461 1.00 65.00 93 LYS A N 1
ATOM 742 C CA . LYS A 1 93 ? -15.758 -11.525 32.197 1.00 65.00 93 LYS A CA 1
ATOM 743 C C . LYS A 1 93 ? -17.228 -11.693 31.790 1.00 65.00 93 LYS A C 1
ATOM 745 O O . LYS A 1 93 ? -18.116 -11.628 32.634 1.00 65.00 93 LYS A O 1
ATOM 750 N N . MET A 1 94 ? -17.496 -11.927 30.504 1.00 58.97 94 MET A N 1
ATOM 751 C CA . MET A 1 94 ? -18.853 -12.185 30.003 1.00 58.97 94 MET A CA 1
ATOM 752 C C . MET A 1 94 ? -19.391 -13.553 30.454 1.00 58.97 94 MET A C 1
ATOM 754 O O . MET A 1 94 ? -20.571 -13.666 30.777 1.00 58.97 94 MET A O 1
ATOM 758 N N . GLU A 1 95 ? -18.533 -14.573 30.539 1.00 58.75 95 GLU A N 1
ATOM 759 C CA . GLU A 1 95 ? -18.894 -15.897 31.064 1.00 58.75 95 GLU A CA 1
ATOM 760 C C . GLU A 1 95 ? -19.189 -15.868 32.575 1.00 58.75 95 GLU A C 1
ATOM 762 O O . GLU A 1 95 ? -20.147 -16.492 33.033 1.00 58.75 95 GLU A O 1
ATOM 767 N N . GLU A 1 96 ? -18.433 -15.085 33.350 1.00 57.84 96 GLU A N 1
ATOM 768 C CA . GLU A 1 96 ? -18.669 -14.860 34.786 1.00 57.84 96 GLU A CA 1
ATOM 769 C C . GLU A 1 96 ? -20.044 -14.217 35.046 1.00 57.84 96 GLU A C 1
ATOM 771 O O . GLU A 1 96 ? -20.779 -14.649 35.936 1.00 57.84 96 GLU A O 1
ATOM 776 N N . HIS A 1 97 ? -20.451 -13.243 34.222 1.00 57.25 97 HIS A N 1
ATOM 777 C CA . HIS A 1 97 ? -21.789 -12.641 34.298 1.00 57.25 97 HIS A CA 1
ATOM 778 C C . HIS A 1 97 ? -22.919 -13.587 33.854 1.00 57.25 97 HIS A C 1
ATOM 780 O O . HIS A 1 97 ? -24.054 -13.423 34.300 1.00 57.25 97 HIS A O 1
ATOM 786 N N . ARG A 1 98 ? -22.627 -14.584 33.007 1.00 58.28 98 ARG A N 1
ATOM 787 C CA . ARG A 1 98 ? -23.590 -15.605 32.556 1.00 58.28 98 ARG A CA 1
ATOM 788 C C . ARG A 1 98 ? -23.809 -16.713 33.590 1.00 58.28 98 ARG A C 1
ATOM 790 O O . ARG A 1 98 ? -24.899 -17.272 33.661 1.00 58.28 98 ARG A O 1
ATOM 797 N N . THR A 1 99 ? -22.776 -17.046 34.362 1.00 61.97 99 THR A N 1
ATOM 798 C CA . THR A 1 99 ? -22.754 -18.204 35.276 1.00 61.97 99 THR A CA 1
ATOM 799 C C . THR A 1 99 ? -22.876 -17.835 36.753 1.00 61.97 99 THR A C 1
ATOM 801 O O . THR A 1 99 ? -23.152 -18.709 37.570 1.00 61.97 99 THR A O 1
ATOM 804 N N . GLY A 1 100 ? -22.726 -16.554 37.109 1.00 54.72 100 GLY A N 1
ATOM 805 C CA . GLY A 1 100 ? -22.933 -16.059 38.473 1.00 54.72 100 GLY A CA 1
ATOM 806 C C . GLY A 1 100 ? -21.839 -16.451 39.473 1.00 54.72 100 GLY A C 1
ATOM 807 O O . GLY A 1 100 ? -22.057 -16.323 40.676 1.00 54.72 100 GLY A O 1
ATOM 808 N N . ILE A 1 101 ? -20.671 -16.918 39.011 1.00 52.72 101 ILE A N 1
ATOM 809 C CA . ILE A 1 101 ? -19.555 -17.345 39.871 1.00 52.72 101 ILE A CA 1
ATOM 810 C C . ILE A 1 101 ? -18.291 -16.539 39.506 1.00 52.72 101 ILE A C 1
ATOM 812 O O . ILE A 1 101 ? -17.794 -16.682 38.389 1.00 52.72 101 ILE A O 1
ATOM 816 N N . PRO A 1 102 ? -17.736 -15.700 40.406 1.00 48.81 102 PRO A N 1
ATOM 817 C CA . PRO A 1 102 ? -16.533 -14.922 40.115 1.00 48.81 102 PRO A CA 1
ATOM 818 C C . PRO A 1 102 ? -15.267 -15.790 40.192 1.00 48.81 102 PRO A C 1
ATOM 820 O O . PRO A 1 102 ? -14.979 -16.393 41.229 1.00 48.81 102 PRO A O 1
ATOM 823 N N . ALA A 1 103 ? -14.463 -15.816 39.125 1.00 49.03 103 ALA A N 1
ATOM 824 C CA . ALA A 1 103 ? -13.166 -16.489 39.127 1.00 49.03 103 ALA A CA 1
ATOM 825 C C . ALA A 1 103 ? -12.080 -15.564 39.706 1.00 49.03 103 ALA A C 1
ATOM 827 O O . ALA A 1 103 ? -11.341 -14.897 38.981 1.00 49.03 103 ALA A O 1
ATOM 828 N N . TYR A 1 104 ? -11.953 -15.540 41.032 1.00 47.06 104 TYR A N 1
ATOM 829 C CA . TYR A 1 104 ? -10.788 -14.943 41.684 1.00 47.06 104 TYR A CA 1
ATOM 830 C C . TYR A 1 104 ? -9.529 -15.786 41.419 1.00 47.06 104 TYR A C 1
ATOM 832 O O . TYR A 1 104 ? -9.400 -16.895 41.926 1.00 47.06 104 TYR A O 1
ATOM 840 N N . SER A 1 105 ? -8.551 -15.221 40.708 1.00 47.53 105 SER A N 1
ATOM 841 C CA . SER A 1 105 ? -7.133 -15.486 40.989 1.00 47.53 105 SER A CA 1
ATOM 842 C C . SER A 1 105 ? -6.301 -14.261 40.610 1.00 47.53 105 SER A C 1
ATOM 844 O O . SER A 1 105 ? -6.031 -14.001 39.437 1.00 47.53 105 SER A O 1
ATOM 846 N N . ALA A 1 106 ? -5.939 -13.485 41.626 1.00 41.97 106 ALA 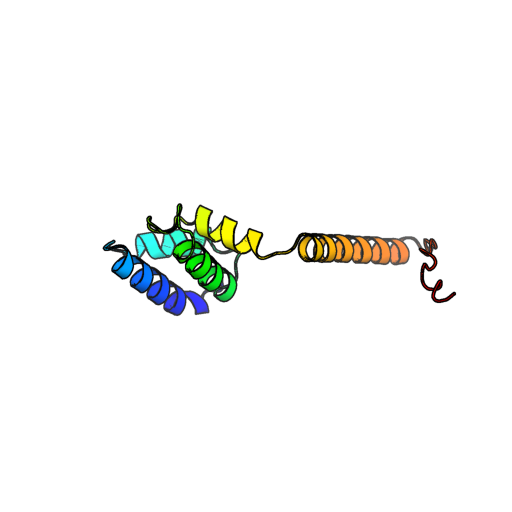A N 1
ATOM 847 C CA . ALA A 1 106 ? -5.042 -12.348 41.522 1.00 41.97 106 ALA A CA 1
ATOM 848 C C . ALA A 1 106 ? -3.609 -12.828 41.245 1.00 41.97 106 ALA A C 1
ATOM 850 O O . ALA A 1 106 ? -3.053 -13.586 42.037 1.00 41.97 106 ALA A O 1
ATOM 851 N N . THR A 1 107 ? -2.979 -12.339 40.175 1.00 41.38 107 THR A N 1
ATOM 852 C CA . THR A 1 107 ? -1.513 -12.314 40.103 1.00 41.38 107 THR A CA 1
ATOM 853 C C . THR A 1 107 ? -1.045 -11.205 41.037 1.00 41.38 107 THR A C 1
ATOM 855 O O . THR A 1 107 ? -1.064 -10.022 40.698 1.00 41.38 107 THR A O 1
ATOM 858 N N . GLN A 1 108 ? -0.706 -11.596 42.260 1.00 41.88 108 GLN A N 1
ATOM 859 C CA . GLN A 1 108 ? -0.076 -10.742 43.250 1.00 41.88 108 GLN A CA 1
ATOM 860 C C . GLN A 1 108 ? 1.337 -10.336 42.788 1.00 41.88 108 GLN A C 1
ATOM 862 O O . GLN A 1 108 ? 2.183 -11.183 42.528 1.00 41.88 108 GLN A O 1
ATOM 867 N N . ILE A 1 109 ? 1.531 -9.016 42.677 1.00 38.56 109 ILE A N 1
ATOM 868 C CA . ILE A 1 109 ? 2.700 -8.219 43.089 1.00 38.56 109 ILE A CA 1
ATOM 869 C C . ILE A 1 109 ? 4.103 -8.836 42.941 1.00 38.56 109 ILE A C 1
ATOM 871 O O . ILE A 1 109 ? 4.513 -9.691 43.716 1.00 38.56 109 ILE A O 1
ATOM 875 N N . ASN A 1 110 ? 4.919 -8.225 42.076 1.00 35.00 110 ASN A N 1
ATOM 876 C CA . ASN A 1 110 ? 6.350 -8.103 42.352 1.00 35.00 110 ASN A CA 1
ATOM 877 C C . ASN A 1 110 ? 6.813 -6.661 42.087 1.00 35.00 110 ASN A C 1
ATOM 879 O O . ASN A 1 110 ? 7.310 -6.310 41.019 1.00 35.00 110 ASN A O 1
ATOM 883 N N . GLN A 1 111 ? 6.561 -5.806 43.078 1.00 43.22 111 GLN A N 1
ATOM 884 C CA . GLN A 1 111 ? 7.242 -4.532 43.287 1.00 43.22 111 GLN A CA 1
ATOM 885 C C . GLN A 1 111 ? 7.672 -4.492 44.754 1.00 43.22 111 GLN A C 1
ATOM 887 O O . GLN A 1 111 ? 6.835 -4.245 45.618 1.00 43.22 111 GLN A O 1
ATOM 892 N N . SER A 1 112 ? 8.942 -4.783 45.041 1.00 41.91 112 SER A N 1
ATOM 893 C CA . SER A 1 112 ? 9.784 -4.082 46.031 1.00 41.91 112 SER A CA 1
ATOM 894 C C . SER A 1 112 ? 11.078 -4.861 46.282 1.00 41.91 112 SER A C 1
ATOM 896 O O . SER A 1 112 ? 11.069 -6.042 46.607 1.00 41.91 112 SER A O 1
ATOM 898 N N . GLY A 1 113 ? 12.201 -4.165 46.116 1.00 32.62 113 GLY A N 1
ATOM 899 C CA . GLY A 1 113 ? 13.541 -4.681 46.376 1.00 32.62 113 GLY A CA 1
ATOM 900 C C . GLY A 1 113 ? 14.627 -3.708 45.925 1.00 32.62 113 GLY A C 1
ATOM 901 O O . GLY A 1 113 ? 15.555 -4.107 45.233 1.00 32.62 113 GLY A O 1
ATOM 902 N N . ALA A 1 114 ? 14.469 -2.421 46.247 1.00 39.78 114 ALA A N 1
ATOM 903 C CA . ALA A 1 114 ? 15.547 -1.441 46.176 1.00 39.78 114 ALA A CA 1
ATOM 904 C C . ALA A 1 114 ? 16.380 -1.490 47.472 1.00 39.78 114 ALA A C 1
ATOM 906 O O . ALA A 1 114 ? 15.809 -1.651 48.551 1.00 39.78 114 ALA A O 1
ATOM 907 N N . THR A 1 115 ? 17.690 -1.233 47.334 1.00 37.12 115 THR A N 1
ATOM 908 C CA . THR A 1 115 ? 18.695 -0.869 48.365 1.00 37.12 115 THR A CA 1
ATOM 909 C C . THR A 1 115 ? 19.060 -1.916 49.425 1.00 37.12 115 THR A C 1
ATOM 911 O O . THR A 1 115 ? 18.289 -2.168 50.344 1.00 37.12 115 THR A O 1
ATOM 914 N N . LEU A 1 116 ? 20.291 -2.440 49.357 1.00 35.75 116 LEU A N 1
ATOM 915 C CA . LEU A 1 116 ? 21.489 -1.841 49.976 1.00 35.75 116 LEU A CA 1
ATOM 916 C C . LEU A 1 116 ? 22.719 -2.105 49.096 1.00 35.75 116 LEU A C 1
ATOM 918 O O . LEU A 1 116 ? 22.751 -3.183 48.462 1.00 35.75 116 LEU A O 1
#

Radius of gyration: 21.84 Å; chains: 1; bounding box: 45×26×65 Å